Protein AF-L8YBG7-F1 (afdb_monomer)

InterPro domains:
  IPR000509 Large ribosomal subunit protein eL36 [PF01158] (19-112)
  IPR000509 Large ribosomal subunit protein eL36 [PTHR10114] (16-116)
  IPR038097 Large ribosomal subunit protein eL36 domain superfamily [G3DSA:1.10.10.1760] (11-118)

Organism: Tupaia chinensis (NCBI:txid246437)

Nearest PDB structures (foldseek):
  7ls2-assembly1_c2  TM=9.619E-01  e=2.728E-11  Mus musculus
  7oyc-assembly1_i1  TM=9.667E-01  e=8.701E-11  Xenopus laevis
  8euy-assembly1_i  TM=8.003E-01  e=1.940E-06  Schizosaccharomyces pombe
  8oh6-assembly2_CD  TM=9.611E-01  e=1.644E-05  Candida albicans
  8aaf-assembly1_V  TM=9.533E-01  e=1.455E-05  Saccharomyces cerevisiae

Foldseek 3Di:
DDDDPDDDPPPDPDPDDDDADCDDPNHDDPDDDDDDDDDPVVCPPDDDPVNVVVVVVCCVVDPDDPLLVVLLVCVVVVVVVVSQVSLCVVVVDNVVSVVSNVVSVVVVVVVVVVVVVD

pLDDT: mean 83.62, std 17.19, range [35.03, 95.88]

Mean predicted aligned error: 10.61 Å

Secondary structure (DSSP, 8-state):
-------S--S----S----BSSSTTBS-------PPPPGGGGTTPPPHHHHHHHHHHHHHSPPPHHHHHHHHHHHTT-HHHHHHHHHHHHSSHHHHHHHHHHHHHHHHHHHHHHHH-

Sequence (118 aa):
MVAFGLSSHWRTAVIALSYPMVVGLNKGHKVTKNMSKPRHRRHHRRLTKHTKFMCDMIPEVCSFAPYEQCTMELLKVSKDQCTLKFLKKQMGTHIPMKRKRKELSNVLAAMGKVAAED

Structure (mmCIF, N/CA/C/O backbone):
data_AF-L8YBG7-F1
#
_entry.id   AF-L8YBG7-F1
#
loop_
_atom_site.group_PDB
_atom_site.id
_atom_site.type_symbol
_atom_site.label_atom_id
_atom_site.label_alt_id
_atom_site.label_comp_id
_atom_site.label_asym_id
_atom_site.label_entity_id
_atom_site.label_seq_id
_atom_site.pdbx_PDB_ins_code
_atom_site.Cartn_x
_atom_site.Cartn_y
_atom_site.Cartn_z
_atom_site.occupancy
_atom_site.B_iso_or_equiv
_atom_site.auth_seq_id
_atom_site.auth_comp_id
_atom_site.auth_asym_id
_atom_site.auth_atom_id
_atom_site.pdbx_PDB_model_num
ATOM 1 N N . MET A 1 1 ? 14.248 24.104 -24.453 1.00 37.38 1 MET A N 1
ATOM 2 C CA . MET A 1 1 ? 15.032 23.716 -23.257 1.00 37.38 1 MET A CA 1
ATOM 3 C C . MET A 1 1 ? 14.565 22.360 -22.741 1.00 37.38 1 MET A C 1
ATOM 5 O O . MET A 1 1 ? 13.619 22.312 -21.969 1.00 37.38 1 MET A O 1
ATOM 9 N N . VAL A 1 2 ? 15.177 21.255 -23.180 1.00 37.03 2 VAL A N 1
ATOM 10 C CA . VAL A 1 2 ? 14.941 19.932 -22.571 1.00 37.03 2 VAL A CA 1
ATOM 11 C C . VAL A 1 2 ? 16.257 19.461 -21.975 1.00 37.03 2 VAL A C 1
ATOM 13 O O . VAL A 1 2 ? 17.232 19.248 -22.689 1.00 37.03 2 VAL A O 1
ATOM 16 N N . ALA A 1 3 ? 16.270 19.387 -20.648 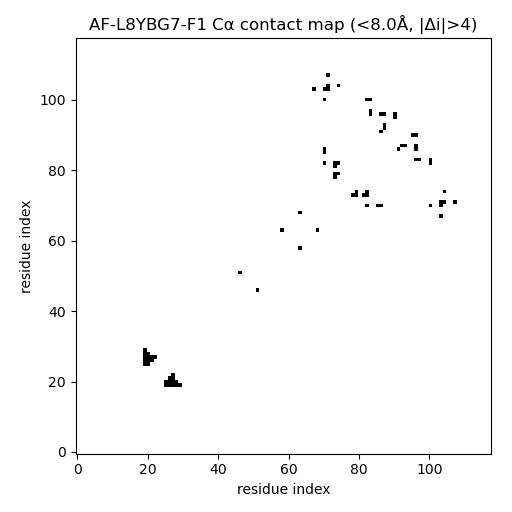1.00 36.03 3 ALA A N 1
ATOM 17 C CA . ALA A 1 3 ? 17.404 18.982 -19.843 1.00 36.03 3 ALA A CA 1
ATOM 18 C C . ALA A 1 3 ? 17.847 17.556 -20.201 1.00 36.03 3 ALA A C 1
ATOM 20 O O . ALA A 1 3 ? 17.066 16.604 -20.151 1.00 36.03 3 ALA A O 1
ATOM 21 N N . PHE A 1 4 ? 19.127 17.438 -20.547 1.00 38.38 4 PHE A N 1
ATOM 22 C CA . PHE A 1 4 ? 19.864 16.194 -20.705 1.00 38.38 4 PHE A CA 1
ATOM 23 C C . PHE A 1 4 ? 19.929 15.486 -19.342 1.00 38.38 4 PHE A C 1
ATOM 25 O O . PHE A 1 4 ? 20.737 15.819 -18.477 1.00 38.38 4 PHE A O 1
ATOM 32 N N . GLY A 1 5 ? 19.030 14.528 -19.121 1.00 38.47 5 GLY A N 1
ATOM 33 C CA . GLY A 1 5 ? 19.031 13.677 -17.936 1.00 38.47 5 GLY A CA 1
ATOM 34 C C . GLY A 1 5 ? 20.146 12.642 -18.020 1.00 38.47 5 GLY A C 1
ATOM 35 O O . GLY A 1 5 ? 19.923 11.520 -18.469 1.00 38.47 5 GLY A O 1
ATOM 36 N N . LEU A 1 6 ? 21.344 13.025 -17.579 1.00 50.25 6 LEU A N 1
ATOM 37 C CA . LEU A 1 6 ? 22.430 12.110 -17.244 1.00 50.25 6 LEU A CA 1
ATOM 38 C C . LEU A 1 6 ? 21.920 11.085 -16.226 1.00 50.25 6 LEU A C 1
ATOM 40 O O . LEU A 1 6 ? 21.641 11.416 -15.076 1.00 50.25 6 LEU A O 1
ATOM 44 N N . SER A 1 7 ? 21.791 9.828 -16.645 1.00 42.09 7 SER A N 1
ATOM 45 C CA . SER A 1 7 ? 21.448 8.737 -15.742 1.00 42.09 7 SER A C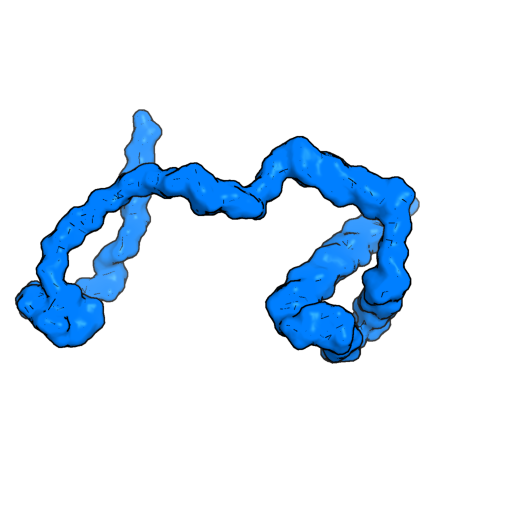A 1
ATOM 46 C C . SER A 1 7 ? 22.218 7.472 -16.099 1.00 42.09 7 SER A C 1
ATOM 48 O O . SER A 1 7 ? 21.870 6.728 -17.010 1.00 42.09 7 SER A O 1
ATOM 50 N N . SER A 1 8 ? 23.231 7.229 -15.264 1.00 42.41 8 SER A N 1
ATOM 51 C CA . SER A 1 8 ? 23.762 5.923 -14.854 1.00 42.41 8 SER A CA 1
ATOM 52 C C . SER A 1 8 ? 24.565 5.080 -15.856 1.00 42.41 8 SER A C 1
ATOM 54 O O . SER A 1 8 ? 24.207 3.951 -16.157 1.00 42.41 8 SER A O 1
ATOM 56 N N . HIS A 1 9 ? 25.756 5.562 -16.234 1.00 40.75 9 HIS A N 1
ATOM 57 C CA . HIS A 1 9 ? 26.901 4.677 -16.538 1.00 40.75 9 HIS A CA 1
ATOM 58 C C . HIS A 1 9 ? 28.192 5.058 -15.776 1.00 40.75 9 HIS A C 1
ATOM 60 O O . HIS A 1 9 ? 29.280 4.633 -16.137 1.00 40.75 9 HIS A O 1
ATOM 66 N N . TRP A 1 10 ? 28.096 5.813 -14.674 1.00 35.03 10 TRP A N 1
ATOM 67 C CA . TRP A 1 10 ? 29.262 6.257 -13.884 1.00 35.03 10 TRP A CA 1
ATOM 68 C C . TRP A 1 10 ? 29.665 5.274 -12.767 1.00 35.03 10 TRP A C 1
ATOM 70 O O . TRP A 1 10 ? 30.136 5.678 -11.708 1.00 35.03 10 TRP A O 1
ATOM 80 N N . ARG A 1 11 ? 29.456 3.966 -12.964 1.00 46.72 11 ARG A N 1
ATOM 81 C CA . ARG A 1 11 ? 29.962 2.917 -12.058 1.00 46.72 11 ARG A CA 1
ATOM 82 C C . ARG A 1 11 ? 30.586 1.762 -12.836 1.00 46.72 11 ARG A C 1
ATOM 84 O O . ARG A 1 11 ? 30.197 0.620 -12.663 1.00 46.72 11 ARG A O 1
ATOM 91 N N . THR A 1 12 ? 31.559 2.075 -13.679 1.00 49.25 12 THR A N 1
ATOM 92 C CA . THR A 1 12 ? 32.609 1.138 -14.110 1.00 49.25 12 THR A CA 1
ATOM 93 C C . THR A 1 12 ? 33.780 1.969 -14.615 1.00 49.25 12 THR A C 1
ATOM 95 O O . THR A 1 12 ? 34.031 2.063 -15.810 1.00 49.25 12 THR A O 1
ATOM 98 N N . ALA A 1 13 ? 34.478 2.622 -13.688 1.00 48.19 13 ALA A N 1
ATOM 99 C CA . ALA A 1 13 ? 35.869 2.982 -13.903 1.00 48.19 13 ALA A CA 1
ATOM 100 C C . ALA A 1 13 ? 36.699 1.742 -13.547 1.00 48.19 13 ALA A C 1
ATOM 102 O O . ALA A 1 13 ? 37.133 1.572 -12.415 1.00 48.19 13 ALA A O 1
ATOM 103 N N . VAL A 1 14 ? 36.832 0.828 -14.504 1.00 43.25 14 VAL A N 1
ATOM 104 C CA . VAL A 1 14 ? 37.942 -0.124 -14.540 1.00 43.25 14 VAL A CA 1
ATOM 105 C C . VAL A 1 14 ? 38.479 -0.025 -15.954 1.00 43.25 14 VAL A C 1
ATOM 107 O O . VAL A 1 14 ? 37.769 -0.307 -16.920 1.00 43.25 14 VAL A O 1
ATOM 110 N N . ILE A 1 15 ? 39.704 0.476 -16.052 1.00 52.19 15 ILE A N 1
ATOM 111 C CA . ILE A 1 15 ? 40.467 0.705 -17.278 1.00 52.19 15 ILE A CA 1
ATOM 112 C C . ILE A 1 15 ? 40.881 -0.672 -17.813 1.00 52.19 15 ILE A C 1
ATOM 114 O O . ILE A 1 15 ? 42.015 -1.109 -17.662 1.00 52.19 15 ILE A O 1
ATOM 118 N N . ALA A 1 16 ? 39.920 -1.413 -18.355 1.00 53.62 16 ALA A N 1
ATOM 119 C CA . ALA A 1 16 ? 40.138 -2.698 -18.994 1.00 53.62 16 ALA A CA 1
ATOM 120 C C . ALA A 1 16 ? 39.365 -2.729 -20.311 1.00 53.62 16 ALA A C 1
ATOM 122 O O . ALA A 1 16 ? 38.210 -2.302 -20.391 1.00 53.62 16 ALA A O 1
ATOM 123 N N . LEU A 1 17 ? 40.016 -3.242 -21.352 1.00 61.69 17 LEU A N 1
ATOM 124 C CA . LEU A 1 17 ? 39.445 -3.426 -22.678 1.00 61.69 17 LEU A CA 1
ATOM 125 C C . LEU A 1 17 ? 38.231 -4.378 -22.574 1.00 61.69 17 LEU A C 1
ATOM 127 O O . LEU A 1 17 ? 38.373 -5.590 -22.432 1.00 61.69 17 LEU A O 1
ATOM 131 N N . SER A 1 18 ? 37.017 -3.819 -22.543 1.00 66.12 18 SER A N 1
ATOM 132 C CA . SER A 1 18 ? 35.776 -4.572 -22.319 1.00 66.12 18 SER A CA 1
ATOM 133 C C . SER A 1 18 ? 35.214 -5.098 -23.641 1.00 66.12 18 SER A C 1
ATOM 135 O O . SER A 1 18 ? 34.475 -4.396 -24.343 1.00 66.12 18 SER A O 1
ATOM 137 N N . TYR A 1 19 ? 35.531 -6.354 -23.948 1.00 75.12 19 TYR A N 1
ATOM 138 C CA . TYR A 1 19 ? 34.979 -7.088 -25.087 1.00 75.12 19 TYR A CA 1
ATOM 139 C C . TYR A 1 19 ? 33.512 -7.505 -24.851 1.00 75.12 19 TYR A C 1
ATOM 141 O O . TYR A 1 19 ? 33.115 -7.727 -23.702 1.00 75.12 19 TYR A O 1
ATOM 149 N N . PRO A 1 20 ? 32.677 -7.603 -25.906 1.00 79.94 20 PRO A N 1
ATOM 150 C CA . PRO A 1 20 ? 31.338 -8.177 -25.800 1.00 79.94 20 PRO A CA 1
ATOM 151 C C . PRO A 1 20 ? 31.451 -9.676 -25.494 1.00 79.94 20 PRO A C 1
ATOM 153 O O . PRO A 1 20 ? 31.813 -10.475 -26.352 1.00 79.94 20 PRO A O 1
ATOM 156 N N . MET A 1 21 ? 31.166 -10.053 -24.250 1.00 84.81 21 MET A N 1
ATOM 157 C CA . MET A 1 21 ? 31.231 -11.438 -23.777 1.00 84.81 21 MET A CA 1
ATOM 158 C C . MET A 1 21 ? 29.826 -12.049 -23.693 1.00 84.81 21 MET A C 1
ATOM 160 O O . MET A 1 21 ? 28.845 -11.348 -23.448 1.00 84.81 21 MET A O 1
ATOM 164 N N . VAL A 1 22 ? 29.706 -13.367 -23.872 1.00 83.94 22 VAL A N 1
ATOM 165 C CA . VAL A 1 22 ? 28.423 -14.096 -23.734 1.00 83.94 22 VAL A CA 1
ATOM 166 C C . VAL A 1 22 ? 28.059 -14.329 -22.258 1.00 83.94 22 VAL A C 1
ATOM 168 O O . VAL A 1 22 ? 26.888 -14.473 -21.904 1.00 83.94 22 VAL A O 1
ATOM 171 N N . VAL A 1 23 ? 29.058 -14.303 -21.376 1.00 87.00 23 VAL A N 1
ATOM 172 C CA . VAL A 1 23 ? 28.940 -14.570 -19.937 1.00 87.00 23 VAL A CA 1
ATOM 173 C C . VAL A 1 23 ? 29.398 -13.364 -19.107 1.00 87.00 23 VAL A C 1
ATOM 175 O O . VAL A 1 23 ? 30.115 -12.496 -19.600 1.00 87.00 23 VAL A O 1
ATOM 178 N N . GLY A 1 24 ? 28.961 -13.289 -17.845 1.00 86.69 24 GLY A N 1
ATOM 179 C CA . GLY A 1 24 ? 29.237 -12.165 -16.938 1.00 86.69 24 GLY A CA 1
ATOM 180 C C . GLY A 1 24 ? 28.106 -11.130 -16.848 1.00 86.69 24 GLY A C 1
ATOM 181 O O . GLY A 1 24 ? 27.056 -11.269 -17.472 1.00 86.69 24 GLY A O 1
ATOM 182 N N . LEU A 1 25 ? 28.300 -10.096 -16.022 1.00 86.25 25 LEU A N 1
ATOM 183 C CA . LEU A 1 25 ? 27.285 -9.062 -15.752 1.00 86.25 25 LEU A CA 1
ATOM 184 C C . LEU A 1 25 ? 27.015 -8.166 -16.971 1.00 86.25 25 LEU A C 1
ATOM 186 O O . LEU A 1 25 ? 25.865 -7.858 -17.271 1.00 86.25 25 LEU A O 1
ATOM 190 N N . ASN A 1 26 ? 28.070 -7.809 -17.709 1.00 83.88 26 ASN A N 1
ATOM 191 C CA . ASN A 1 26 ? 28.007 -6.971 -18.912 1.00 83.88 26 ASN A CA 1
ATOM 192 C C . ASN A 1 26 ? 27.985 -7.821 -20.188 1.00 83.88 26 ASN A C 1
ATOM 194 O O . ASN A 1 26 ? 28.710 -7.548 -21.145 1.00 83.88 26 ASN A O 1
ATOM 198 N N . LYS A 1 27 ? 27.195 -8.895 -20.163 1.00 86.69 27 LYS A N 1
ATOM 199 C CA . LYS A 1 27 ? 27.081 -9.827 -21.280 1.00 86.69 27 LYS A CA 1
ATOM 200 C C . LYS A 1 27 ? 26.175 -9.312 -22.393 1.00 86.69 27 LYS A C 1
ATOM 202 O O . LYS A 1 27 ? 25.267 -8.512 -22.166 1.00 86.69 27 LYS A O 1
ATOM 207 N N . GLY A 1 28 ? 26.376 -9.878 -23.575 1.00 86.81 28 GLY A N 1
ATOM 208 C CA . GLY A 1 28 ? 25.590 -9.597 -24.766 1.00 86.81 28 GLY A CA 1
ATOM 209 C C . GLY A 1 28 ? 26.154 -8.452 -25.601 1.00 86.81 28 GLY A C 1
ATOM 210 O O . GLY A 1 28 ? 27.187 -7.853 -25.298 1.00 86.81 28 GLY A O 1
ATOM 211 N N . HIS A 1 29 ? 25.463 -8.171 -26.702 1.00 87.19 29 HIS A N 1
ATOM 212 C CA . HIS A 1 29 ? 25.859 -7.114 -27.618 1.00 87.19 29 HIS A CA 1
ATOM 213 C C . HIS A 1 29 ? 25.516 -5.740 -27.032 1.00 87.19 29 HIS A C 1
ATOM 215 O O . HIS A 1 29 ? 24.404 -5.513 -26.544 1.00 87.19 29 HIS A O 1
ATOM 221 N N . LYS A 1 30 ? 26.478 -4.814 -27.081 1.00 82.31 30 LYS A N 1
ATOM 222 C CA . LYS A 1 30 ? 26.333 -3.453 -26.555 1.00 82.31 30 LYS A CA 1
ATOM 223 C C . LYS A 1 30 ? 25.448 -2.627 -27.496 1.00 82.31 30 LYS A C 1
ATOM 225 O O . LYS A 1 30 ? 25.944 -1.882 -28.329 1.00 82.31 30 LYS A O 1
ATOM 230 N N . VAL A 1 31 ? 24.131 -2.779 -27.364 1.00 89.00 31 VAL A N 1
ATOM 231 C CA . VAL A 1 31 ? 23.136 -2.008 -28.123 1.00 89.00 31 VAL A CA 1
ATOM 232 C C . VAL A 1 31 ? 22.751 -0.742 -27.359 1.00 89.00 31 VAL A C 1
ATOM 234 O O . VAL A 1 31 ? 22.394 -0.803 -26.178 1.00 89.00 31 VAL A O 1
ATOM 237 N N . THR A 1 32 ? 22.753 0.403 -28.045 1.00 89.31 32 THR A N 1
ATOM 238 C CA . THR A 1 32 ? 22.191 1.654 -27.520 1.00 89.31 32 THR A CA 1
ATOM 239 C C . THR A 1 32 ? 20.691 1.478 -27.287 1.00 89.31 32 THR A C 1
ATOM 241 O O . THR A 1 32 ? 19.922 1.258 -28.222 1.00 89.31 32 THR A O 1
ATOM 244 N N . LYS A 1 33 ? 20.248 1.547 -26.028 1.00 88.81 33 LYS A N 1
ATOM 245 C CA . LYS A 1 33 ? 18.834 1.348 -25.681 1.00 88.81 33 LYS A CA 1
ATOM 246 C C . LYS A 1 33 ? 17.990 2.529 -26.164 1.00 88.81 33 LYS A C 1
ATOM 248 O O . LYS A 1 33 ? 18.251 3.669 -25.792 1.00 88.81 33 LYS A O 1
ATOM 253 N N . ASN A 1 34 ? 16.932 2.244 -26.923 1.00 90.38 34 ASN A N 1
ATOM 254 C CA . ASN A 1 34 ? 15.938 3.247 -27.302 1.00 90.38 34 ASN A CA 1
ATOM 255 C C . ASN A 1 34 ? 14.944 3.486 -26.149 1.00 90.38 34 ASN A C 1
ATOM 257 O O . ASN A 1 34 ? 14.199 2.584 -25.753 1.00 90.38 34 ASN A O 1
ATOM 261 N N . MET A 1 35 ? 14.918 4.707 -25.615 1.00 86.31 35 MET A N 1
ATOM 262 C CA . MET A 1 35 ? 14.033 5.097 -24.516 1.00 86.31 35 MET A CA 1
ATOM 263 C C . MET A 1 35 ? 12.670 5.539 -25.062 1.00 86.31 35 MET A C 1
ATOM 265 O O . MET A 1 35 ? 12.406 6.721 -25.269 1.00 86.31 35 MET A O 1
ATOM 269 N N . SER A 1 36 ? 11.787 4.568 -25.298 1.00 88.19 36 SER A N 1
ATOM 270 C CA . SER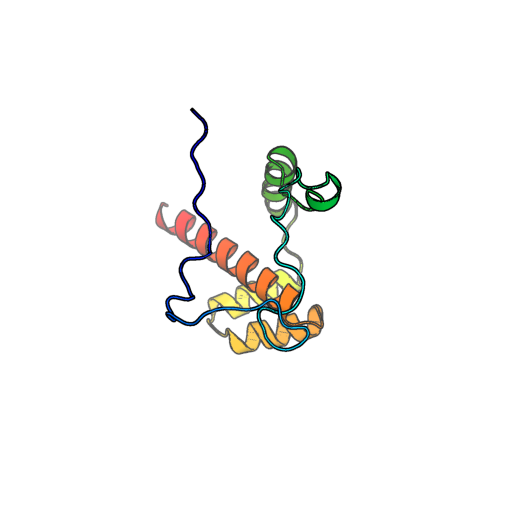 A 1 36 ? 10.414 4.828 -25.742 1.00 88.19 36 SER A CA 1
ATOM 271 C C . SER A 1 36 ? 9.512 5.353 -24.618 1.00 88.19 36 SER A C 1
ATOM 273 O O . SER A 1 36 ? 9.732 5.108 -23.426 1.00 88.19 36 SER A O 1
ATOM 275 N N . LYS A 1 37 ? 8.447 6.069 -25.006 1.00 89.69 37 LYS A N 1
ATOM 276 C CA . LYS A 1 37 ? 7.425 6.561 -24.073 1.00 89.69 37 LYS A CA 1
ATOM 277 C C . LYS A 1 37 ? 6.787 5.371 -23.329 1.00 89.69 37 LYS A C 1
ATOM 279 O O . LYS A 1 37 ? 6.396 4.396 -23.977 1.00 89.69 37 LYS A O 1
ATOM 284 N N . PRO A 1 38 ? 6.638 5.423 -21.991 1.00 90.44 38 PRO A N 1
ATOM 285 C CA . PRO A 1 38 ? 5.972 4.363 -21.244 1.00 90.44 38 PRO A CA 1
ATOM 286 C C . PRO A 1 38 ? 4.55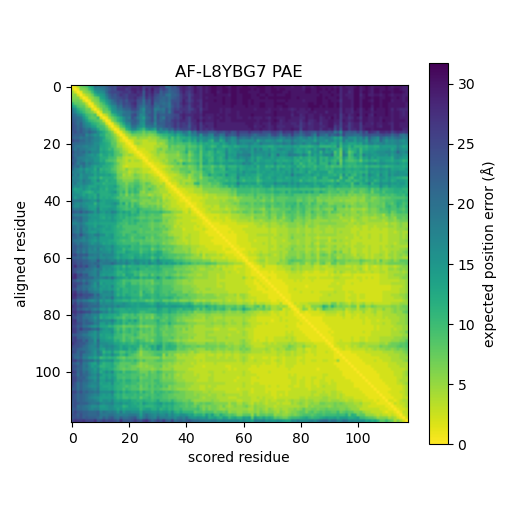0 4.116 -21.759 1.00 90.44 38 PRO A C 1
ATOM 288 O O . PRO A 1 38 ? 3.775 5.045 -21.968 1.00 90.44 38 PRO A O 1
ATOM 291 N N . ARG A 1 39 ? 4.187 2.843 -21.936 1.00 92.19 39 ARG A N 1
ATOM 292 C CA . ARG A 1 39 ? 2.842 2.452 -22.382 1.00 92.19 39 ARG A CA 1
ATOM 293 C C . ARG A 1 39 ? 1.777 2.913 -21.383 1.00 92.19 39 ARG A C 1
ATOM 295 O O . ARG A 1 39 ? 1.964 2.743 -20.178 1.00 92.19 39 ARG A O 1
ATOM 302 N N . HIS A 1 40 ? 0.617 3.350 -21.881 1.00 92.94 40 HIS A N 1
ATOM 303 C CA . HIS A 1 40 ? -0.516 3.807 -21.063 1.00 92.94 40 HIS A CA 1
ATOM 304 C C . HIS A 1 40 ? -0.900 2.832 -19.930 1.00 92.94 40 HIS A C 1
ATOM 306 O O . HIS A 1 40 ? -1.107 3.259 -18.801 1.00 92.94 40 HIS A O 1
ATOM 312 N N . ARG A 1 41 ? -0.862 1.508 -20.160 1.00 92.50 41 ARG A N 1
ATOM 313 C CA . ARG A 1 41 ? -1.119 0.481 -19.122 1.00 92.50 41 ARG A CA 1
ATOM 314 C C . ARG A 1 41 ? -0.243 0.634 -17.865 1.00 92.50 41 ARG A C 1
ATOM 316 O O . ARG A 1 41 ? -0.690 0.293 -16.777 1.00 92.50 41 ARG A O 1
ATOM 323 N N . ARG A 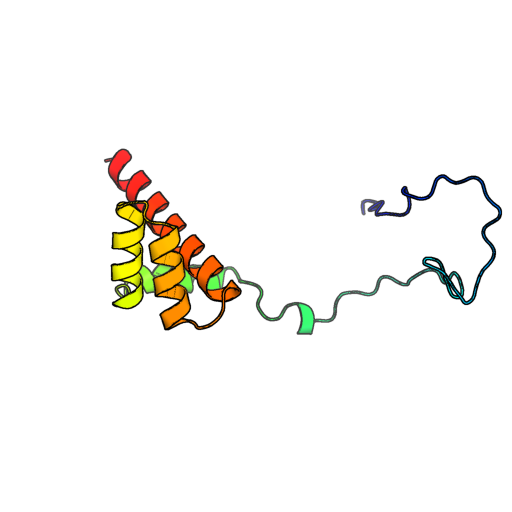1 42 ? 0.980 1.171 -17.981 1.00 89.94 42 ARG A N 1
ATOM 324 C CA . ARG A 1 42 ? 1.876 1.433 -16.833 1.00 89.94 42 ARG A CA 1
ATOM 325 C C . ARG A 1 42 ? 1.421 2.614 -15.964 1.00 89.94 42 ARG A C 1
ATOM 327 O O . ARG A 1 42 ? 1.958 2.809 -14.880 1.00 89.94 42 ARG A O 1
ATOM 334 N N . HIS A 1 43 ? 0.461 3.409 -16.433 1.00 88.56 43 HIS A N 1
ATOM 335 C CA . HIS A 1 43 ? -0.159 4.494 -15.672 1.00 88.56 43 HIS A CA 1
ATOM 336 C C . HIS A 1 43 ? -1.351 4.021 -14.830 1.00 88.56 43 HIS A C 1
ATOM 338 O O . HIS A 1 43 ? -1.836 4.779 -13.992 1.00 88.56 43 HIS A O 1
ATOM 344 N N . HIS A 1 44 ? -1.803 2.776 -15.013 1.00 89.50 44 HIS A N 1
ATOM 345 C CA . HIS A 1 44 ? -2.854 2.189 -14.193 1.00 89.50 44 HIS A CA 1
ATOM 346 C C . HIS A 1 44 ? -2.429 2.180 -12.711 1.00 89.50 44 HIS A C 1
ATOM 348 O O . HIS A 1 44 ? -1.290 1.828 -12.403 1.00 89.50 44 HIS A O 1
ATOM 354 N N . ARG A 1 45 ? -3.353 2.542 -11.804 1.00 87.75 45 ARG A N 1
ATOM 355 C CA . ARG A 1 45 ? -3.165 2.689 -10.337 1.00 87.75 45 ARG A CA 1
ATOM 356 C C . ARG A 1 45 ? -2.475 3.971 -9.852 1.00 87.75 45 ARG A C 1
ATOM 358 O O . ARG A 1 45 ? -2.105 4.051 -8.683 1.00 87.75 45 ARG A O 1
ATOM 365 N N . ARG A 1 46 ? -2.303 4.982 -10.709 1.00 90.88 46 ARG A N 1
ATOM 366 C CA . ARG A 1 46 ? -1.894 6.320 -10.253 1.00 90.88 46 ARG A CA 1
ATOM 367 C C . ARG A 1 46 ? -3.077 7.044 -9.618 1.00 90.88 46 ARG A C 1
ATOM 369 O O . ARG A 1 46 ? -4.172 7.034 -10.172 1.00 90.88 46 ARG A O 1
ATOM 376 N N . LEU A 1 47 ? -2.831 7.696 -8.487 1.00 91.69 47 LEU A N 1
ATOM 377 C CA . LEU A 1 47 ? -3.816 8.557 -7.845 1.00 91.69 47 LEU A CA 1
ATOM 378 C C . LEU A 1 47 ? -3.968 9.846 -8.669 1.00 91.69 47 LEU A C 1
ATOM 380 O O . LEU A 1 47 ? -2.984 10.540 -8.928 1.00 91.69 47 LEU A O 1
ATOM 384 N N . THR A 1 48 ? -5.188 10.153 -9.099 1.00 94.69 48 THR A N 1
ATOM 385 C CA . THR A 1 48 ? -5.533 11.417 -9.771 1.00 94.69 48 THR A CA 1
ATOM 386 C C . THR A 1 48 ? -6.053 12.437 -8.755 1.00 94.69 48 THR A C 1
ATOM 388 O O . THR A 1 48 ? -6.435 12.064 -7.645 1.00 94.69 48 THR A O 1
ATOM 391 N N . LYS A 1 49 ? -6.102 13.725 -9.124 1.00 95.69 49 LYS A N 1
ATOM 392 C CA . LYS A 1 49 ? -6.622 14.790 -8.244 1.00 95.69 49 LYS A CA 1
ATOM 393 C C . LYS A 1 49 ? -8.067 14.515 -7.809 1.00 95.69 49 LYS A C 1
ATOM 395 O O . LYS A 1 49 ? -8.366 14.587 -6.626 1.00 95.69 49 LYS A O 1
ATOM 400 N N . HIS A 1 50 ? -8.916 14.116 -8.758 1.00 94.44 50 HIS A N 1
ATOM 401 C CA . HIS A 1 50 ? -10.318 13.787 -8.499 1.00 94.44 50 HIS A CA 1
ATOM 402 C C . HIS A 1 50 ? -10.462 12.590 -7.550 1.00 94.44 50 HIS A C 1
ATOM 404 O O . HIS A 1 50 ? -11.153 12.677 -6.544 1.00 94.44 50 HIS A O 1
ATOM 410 N N . THR A 1 51 ? -9.746 11.489 -7.812 1.00 93.81 51 THR A N 1
ATOM 411 C CA . THR A 1 51 ? -9.804 10.308 -6.931 1.00 93.81 51 THR A CA 1
ATOM 412 C C . THR A 1 51 ? -9.275 10.601 -5.532 1.00 93.81 51 THR A C 1
ATOM 414 O O . THR A 1 51 ? -9.799 10.052 -4.576 1.00 93.81 51 THR A O 1
ATOM 417 N N . LYS A 1 52 ? -8.256 11.465 -5.401 1.00 93.62 52 LYS A N 1
ATOM 418 C CA . LYS A 1 52 ? -7.736 11.867 -4.091 1.00 93.62 52 LYS A CA 1
ATOM 419 C C . LYS A 1 52 ? -8.795 12.626 -3.291 1.00 93.62 52 LYS A C 1
ATOM 421 O O . LYS A 1 52 ? -9.066 12.237 -2.169 1.00 93.62 52 LYS A O 1
ATOM 426 N N . PHE A 1 53 ? -9.423 13.634 -3.899 1.00 94.50 53 PHE A N 1
ATOM 427 C CA . PHE A 1 53 ? -10.486 14.416 -3.264 1.00 94.50 53 PHE A CA 1
ATOM 428 C C . PHE A 1 53 ? -11.623 13.527 -2.741 1.00 94.50 53 PHE A C 1
ATOM 430 O O . PHE A 1 53 ? -12.013 13.637 -1.585 1.00 94.50 53 PHE A O 1
ATOM 437 N N . MET A 1 54 ? -12.092 12.576 -3.556 1.00 94.00 54 MET A N 1
ATOM 438 C CA . MET A 1 54 ? -13.113 11.623 -3.110 1.00 94.00 54 MET A CA 1
ATOM 439 C C . MET A 1 54 ? -12.610 10.715 -1.978 1.00 94.00 54 MET A C 1
ATOM 441 O O . MET A 1 54 ? -13.336 10.480 -1.020 1.00 94.00 54 MET A O 1
ATOM 445 N N . CYS A 1 55 ? -11.377 10.205 -2.069 1.00 91.75 55 CYS A N 1
ATOM 446 C CA . CYS A 1 55 ? -10.780 9.363 -1.030 1.00 91.75 55 CYS A CA 1
ATOM 447 C C . CYS A 1 55 ? -10.557 10.087 0.302 1.00 91.75 55 CYS A C 1
ATOM 449 O O . CYS A 1 55 ? -10.599 9.417 1.325 1.00 91.75 55 CYS A O 1
ATOM 451 N N . ASP A 1 56 ? -10.307 11.397 0.290 1.00 90.44 56 ASP A N 1
ATOM 452 C CA . ASP A 1 56 ? -10.128 12.198 1.504 1.00 90.44 56 ASP A CA 1
ATOM 453 C C . ASP A 1 56 ? -11.493 12.478 2.176 1.00 90.44 56 ASP A C 1
ATOM 455 O O . ASP A 1 56 ? -11.600 12.401 3.393 1.00 90.44 56 ASP A O 1
ATOM 459 N N . MET A 1 57 ? -12.557 12.676 1.385 1.00 92.75 57 MET A N 1
ATOM 460 C CA . MET A 1 57 ? -13.928 12.908 1.871 1.00 92.75 57 MET A CA 1
ATOM 461 C C . MET A 1 57 ? -14.600 11.648 2.452 1.00 92.75 57 MET A C 1
ATOM 463 O O . MET A 1 57 ? -15.382 11.728 3.396 1.00 92.75 57 MET A O 1
ATOM 467 N N . ILE A 1 58 ? -14.336 10.459 1.895 1.00 92.38 58 ILE A N 1
ATOM 468 C CA . ILE A 1 58 ? -15.037 9.226 2.304 1.00 92.38 58 ILE A CA 1
ATOM 469 C C . ILE A 1 58 ? -14.814 8.871 3.785 1.00 92.38 58 ILE A C 1
ATOM 471 O O . ILE A 1 58 ? -15.806 8.565 4.429 1.00 92.38 58 ILE A O 1
ATOM 475 N N . PRO A 1 59 ? -13.595 8.899 4.359 1.00 88.31 59 PRO A N 1
ATOM 476 C CA . PRO A 1 59 ? -13.380 8.631 5.785 1.00 88.31 59 PRO A CA 1
ATOM 477 C C . PRO A 1 59 ? -14.007 9.662 6.734 1.00 88.31 59 PRO A C 1
ATOM 479 O O . PRO A 1 59 ? -14.165 9.369 7.916 1.00 88.31 59 PRO A O 1
ATOM 482 N N . GLU A 1 60 ? -14.335 10.864 6.250 1.00 86.50 60 GLU A N 1
ATOM 483 C CA . GLU A 1 60 ? -15.055 11.873 7.040 1.00 86.50 60 GLU A CA 1
ATOM 484 C C . GLU A 1 60 ? -16.544 11.521 7.142 1.00 86.50 60 GLU A C 1
ATOM 486 O O . GLU A 1 60 ? -17.144 11.629 8.209 1.00 86.50 60 GLU A O 1
ATOM 491 N N . VAL A 1 61 ? -17.134 11.052 6.038 1.00 92.88 61 VAL A N 1
ATOM 492 C CA . VAL A 1 61 ? -18.548 10.646 5.975 1.00 92.88 61 VAL A CA 1
ATOM 493 C C . VAL A 1 61 ? -18.753 9.249 6.566 1.00 92.88 61 VAL A C 1
ATOM 495 O O . VAL A 1 61 ? -19.687 9.003 7.327 1.00 92.88 61 VAL A O 1
ATOM 498 N N . CYS A 1 62 ? -17.881 8.318 6.195 1.00 87.81 62 CYS A N 1
ATOM 499 C CA . CYS A 1 62 ? -17.910 6.925 6.601 1.00 87.81 62 CYS A CA 1
ATOM 500 C C . CYS A 1 62 ? -16.922 6.713 7.745 1.00 87.81 62 CYS A C 1
ATOM 502 O O . CYS A 1 62 ? -15.714 6.853 7.571 1.00 87.81 62 CYS A O 1
ATOM 504 N N . SER A 1 63 ? -17.429 6.295 8.902 1.00 88.50 63 SER A N 1
ATOM 505 C CA . SER A 1 63 ? -16.590 5.928 10.041 1.00 88.50 63 SER A CA 1
ATOM 506 C C . SER A 1 63 ? -15.622 4.780 9.718 1.00 88.50 63 SER A C 1
ATOM 508 O O . SER A 1 63 ? -15.857 3.959 8.828 1.00 88.50 63 SER A O 1
ATOM 510 N N . PHE A 1 64 ? -14.540 4.685 10.495 1.00 89.31 64 PHE A N 1
ATOM 511 C CA . PHE A 1 64 ? -13.568 3.596 10.382 1.00 89.31 64 PHE A CA 1
ATOM 512 C C . PHE A 1 64 ? -14.188 2.222 10.660 1.00 89.31 64 PHE A C 1
ATOM 514 O O . PHE A 1 64 ? -15.028 2.070 11.548 1.00 89.31 64 PHE A O 1
ATOM 521 N N . ALA A 1 65 ? -13.700 1.202 9.952 1.00 90.88 65 ALA A N 1
ATOM 522 C CA . ALA A 1 65 ? -14.074 -0.186 10.198 1.00 90.88 65 ALA A CA 1
ATOM 523 C C . ALA A 1 65 ? -13.564 -0.674 11.575 1.00 90.88 65 ALA A C 1
ATOM 525 O O . ALA A 1 65 ? -12.533 -0.190 12.054 1.00 90.88 65 ALA A O 1
ATOM 526 N N . PRO A 1 66 ? -14.200 -1.687 12.200 1.00 91.62 66 PRO A N 1
ATOM 527 C CA . PRO A 1 66 ? -13.851 -2.118 13.559 1.00 91.62 66 PRO A CA 1
ATOM 528 C C . PRO A 1 66 ? -12.395 -2.592 13.692 1.00 91.62 66 PRO A C 1
ATOM 530 O O . PRO A 1 66 ? -11.736 -2.324 14.693 1.00 91.62 66 PRO A O 1
ATOM 533 N N . TYR A 1 67 ? -11.833 -3.232 12.660 1.00 92.50 67 TYR A N 1
ATOM 534 C CA . TYR A 1 67 ? -10.423 -3.638 12.675 1.00 92.50 67 TYR A CA 1
ATOM 535 C C . TYR A 1 67 ? -9.459 -2.443 12.585 1.00 92.50 67 TYR A C 1
ATOM 537 O O . TYR A 1 67 ? -8.341 -2.539 13.087 1.00 92.50 67 TYR A O 1
ATOM 545 N N . GLU A 1 68 ? -9.874 -1.334 11.962 1.00 90.75 68 GLU A N 1
ATOM 546 C CA . GLU A 1 68 ? -9.079 -0.105 11.843 1.00 90.75 68 GLU A CA 1
ATOM 547 C C . GLU A 1 68 ? -9.083 0.660 13.171 1.00 90.75 68 GLU A C 1
ATOM 549 O O . GLU A 1 68 ? -8.023 1.084 13.639 1.00 90.75 68 GLU A O 1
ATOM 554 N N . GLN A 1 69 ? -10.235 0.709 13.846 1.00 91.69 69 GLN A N 1
ATOM 555 C CA . GLN A 1 69 ? -10.380 1.283 15.187 1.00 91.69 69 GLN A CA 1
ATOM 556 C C . GLN A 1 69 ? -9.489 0.564 16.216 1.00 91.69 69 GLN A C 1
ATOM 558 O O . GLN A 1 69 ? -8.644 1.209 16.841 1.00 91.69 69 GLN A O 1
ATOM 563 N N . CYS A 1 70 ? -9.549 -0.774 16.300 1.00 92.25 70 CYS A N 1
ATOM 564 C CA . CYS A 1 70 ? -8.677 -1.542 17.202 1.00 92.25 70 CYS A CA 1
ATOM 565 C C . CYS A 1 70 ? -7.180 -1.312 16.917 1.00 92.25 70 CYS A C 1
ATOM 567 O O . CYS A 1 70 ? -6.348 -1.284 17.826 1.00 92.25 70 CYS A O 1
ATOM 569 N N . THR A 1 71 ? -6.796 -1.144 15.648 1.00 94.12 71 THR A N 1
ATOM 570 C CA . THR A 1 71 ? -5.395 -0.861 15.301 1.00 94.12 71 THR A CA 1
ATOM 571 C C . THR A 1 71 ? -4.955 0.549 15.665 1.00 94.12 71 THR A C 1
ATOM 573 O O . THR A 1 71 ? -3.797 0.721 16.049 1.00 94.12 71 THR A O 1
ATOM 576 N N . MET A 1 72 ? -5.845 1.541 15.587 1.00 93.50 72 MET A N 1
ATOM 577 C CA . MET A 1 72 ? -5.566 2.898 16.062 1.00 93.50 72 MET A CA 1
ATOM 578 C C . MET A 1 72 ? -5.357 2.915 17.577 1.00 93.50 72 MET A C 1
ATOM 580 O O . MET A 1 72 ? -4.414 3.543 18.048 1.00 93.50 72 MET A O 1
ATOM 584 N N . GLU A 1 73 ? -6.168 2.180 18.339 1.00 92.94 73 GLU A N 1
ATOM 585 C CA . GLU A 1 73 ? -6.000 2.028 19.791 1.00 92.94 73 GLU A CA 1
ATOM 586 C C . GLU A 1 73 ? -4.649 1.398 20.146 1.00 92.94 73 GLU A C 1
ATOM 588 O O . GLU A 1 73 ? -3.898 1.933 20.961 1.00 92.94 73 GLU A O 1
ATOM 593 N N . LEU A 1 74 ? -4.282 0.304 19.476 1.00 92.81 74 LEU A N 1
ATOM 594 C CA . LEU A 1 74 ? -2.988 -0.348 19.682 1.00 92.81 74 LEU A CA 1
ATOM 595 C C . LEU A 1 74 ? -1.797 0.553 19.299 1.00 92.81 74 LEU A C 1
ATOM 597 O O . LEU A 1 74 ? -0.742 0.466 19.934 1.00 92.81 74 LEU A O 1
ATOM 601 N N . LEU A 1 75 ? -1.953 1.405 18.278 1.00 93.44 75 LEU A N 1
ATOM 602 C CA . LEU A 1 75 ? -0.947 2.393 17.870 1.00 93.44 75 LEU A CA 1
ATOM 603 C C . LEU A 1 75 ? -0.808 3.538 18.883 1.00 93.44 75 LEU A C 1
ATOM 605 O O . LEU A 1 75 ? 0.314 3.976 19.113 1.00 93.44 75 LEU A O 1
ATOM 609 N N . LYS A 1 76 ? -1.893 3.977 19.537 1.00 91.69 76 LYS A N 1
ATOM 610 C CA . LYS A 1 76 ? -1.839 4.987 20.615 1.00 91.69 76 LYS A CA 1
ATOM 611 C C . LYS A 1 76 ? -1.028 4.508 21.822 1.00 91.69 76 LYS A C 1
ATOM 613 O O . LYS A 1 76 ? -0.312 5.290 22.432 1.00 91.69 76 LYS A O 1
ATOM 618 N N . VAL A 1 77 ? -1.103 3.212 22.136 1.00 92.69 77 VAL A N 1
ATOM 619 C CA . VAL A 1 77 ? -0.313 2.572 23.209 1.00 92.69 77 VAL A CA 1
ATOM 620 C C . VAL A 1 77 ? 1.124 2.251 22.744 1.00 92.69 77 VAL A C 1
ATOM 622 O O . VAL A 1 77 ? 1.891 1.615 23.464 1.00 92.69 77 VAL A O 1
ATOM 625 N N . SER A 1 78 ? 1.513 2.654 21.528 1.00 87.62 78 SER A N 1
ATOM 626 C CA . SER A 1 78 ? 2.848 2.442 20.946 1.00 87.62 78 SER A CA 1
ATOM 627 C C . SER A 1 78 ? 3.266 0.965 20.826 1.00 87.62 78 SER A C 1
ATOM 629 O O . SER A 1 78 ? 4.450 0.635 20.744 1.00 87.62 78 SER A O 1
ATOM 631 N N . LYS A 1 79 ? 2.305 0.028 20.778 1.00 91.50 79 LYS A N 1
ATOM 632 C CA . LYS A 1 79 ? 2.568 -1.421 20.661 1.00 91.50 79 LYS A CA 1
ATOM 633 C C . LYS A 1 79 ? 2.713 -1.856 19.202 1.00 91.50 79 LYS A C 1
ATOM 635 O O . LYS A 1 79 ? 1.940 -2.668 18.691 1.00 91.50 79 LYS A O 1
ATOM 640 N N . ASP A 1 80 ? 3.754 -1.377 18.532 1.00 89.50 80 ASP A N 1
ATOM 641 C CA . ASP A 1 80 ? 3.954 -1.575 17.091 1.00 89.50 80 ASP A CA 1
ATOM 642 C C . ASP A 1 80 ? 4.091 -3.036 16.642 1.00 89.50 80 ASP A C 1
ATOM 644 O O . ASP A 1 80 ? 3.616 -3.421 15.578 1.00 89.50 80 ASP A O 1
ATOM 648 N N . GLN A 1 81 ? 4.723 -3.896 17.437 1.00 91.62 81 GLN A N 1
ATOM 649 C CA . GLN A 1 81 ? 4.817 -5.318 17.084 1.00 91.62 81 GLN A CA 1
ATOM 650 C C . GLN A 1 81 ? 3.471 -6.038 17.248 1.00 91.62 81 GLN A C 1
ATOM 652 O O . GLN A 1 81 ? 3.171 -6.978 16.510 1.00 91.62 81 GLN A O 1
ATOM 657 N N . CYS A 1 82 ? 2.634 -5.582 18.185 1.00 92.44 82 CYS A N 1
ATOM 658 C CA . CYS A 1 82 ? 1.290 -6.117 18.379 1.00 92.44 82 CYS A CA 1
ATOM 659 C C . CYS A 1 82 ? 0.361 -5.698 17.229 1.00 92.44 82 CYS A C 1
ATOM 661 O O . CYS A 1 82 ? -0.337 -6.544 16.669 1.00 92.44 82 CYS A O 1
ATOM 663 N N . THR A 1 83 ? 0.425 -4.429 16.803 1.00 94.31 83 THR A N 1
ATOM 664 C CA . THR A 1 83 ? -0.371 -3.915 15.672 1.00 94.31 83 THR A CA 1
ATOM 665 C C . THR A 1 83 ? -0.074 -4.687 14.388 1.00 94.31 83 THR A C 1
ATOM 667 O O . THR A 1 83 ? -0.994 -5.099 13.681 1.00 94.31 83 THR A O 1
ATOM 670 N N . LEU A 1 84 ? 1.204 -4.969 14.112 1.00 94.00 84 LEU A N 1
ATOM 671 C CA . LEU A 1 84 ? 1.624 -5.749 12.948 1.00 94.00 84 LEU A CA 1
ATOM 672 C C . LEU A 1 84 ? 1.113 -7.198 13.015 1.00 94.00 84 LEU A C 1
ATOM 674 O O . LEU A 1 84 ? 0.656 -7.721 11.999 1.00 94.00 84 LEU A O 1
ATOM 678 N N . LYS A 1 85 ? 1.150 -7.851 14.185 1.00 94.06 85 LYS A N 1
ATOM 679 C CA . LYS A 1 85 ? 0.613 -9.214 14.358 1.00 94.06 85 LYS A CA 1
ATOM 680 C C . LYS A 1 85 ? -0.905 -9.257 14.153 1.00 94.06 85 LYS A C 1
ATOM 682 O O . LYS A 1 85 ? -1.390 -10.149 13.458 1.00 94.06 85 LYS A O 1
ATOM 687 N N . PHE A 1 86 ? -1.633 -8.272 14.679 1.00 93.75 86 PHE A N 1
ATOM 688 C CA . PHE A 1 86 ? -3.079 -8.153 14.494 1.00 93.75 86 PHE A CA 1
ATOM 689 C C . PHE A 1 86 ? -3.448 -7.920 13.021 1.00 93.75 86 PHE A C 1
ATOM 691 O O . PHE A 1 86 ? -4.223 -8.684 12.448 1.00 93.75 86 PHE A O 1
ATOM 698 N N . LEU A 1 87 ? -2.815 -6.943 12.361 1.00 94.62 87 LEU A N 1
ATOM 699 C CA . LEU A 1 87 ? -3.038 -6.661 10.937 1.00 94.62 87 LEU A CA 1
ATOM 700 C C . LEU A 1 87 ? -2.630 -7.828 10.033 1.00 94.62 87 LEU A C 1
ATOM 702 O O . LEU A 1 87 ? -3.271 -8.061 9.011 1.00 94.62 87 LEU A O 1
ATOM 706 N N . LYS A 1 88 ? -1.589 -8.587 10.395 1.00 94.69 88 LYS A N 1
ATOM 707 C CA . LYS A 1 88 ? -1.194 -9.792 9.654 1.00 94.69 88 LYS A CA 1
ATOM 708 C C . LYS A 1 88 ? -2.258 -10.889 9.751 1.00 94.69 88 LYS A C 1
ATOM 710 O O . LYS A 1 88 ? -2.478 -11.571 8.757 1.00 94.69 88 LYS A O 1
ATOM 715 N N . LYS A 1 89 ? -2.944 -11.029 10.893 1.00 94.00 89 LYS A N 1
ATOM 716 C CA . LYS A 1 89 ? -4.077 -11.959 11.043 1.00 94.00 89 LYS A CA 1
ATOM 717 C C . LYS A 1 89 ? -5.269 -11.561 10.161 1.00 94.00 89 LYS A C 1
ATOM 719 O O . LYS A 1 89 ? -5.941 -12.442 9.646 1.00 94.00 89 LYS A O 1
ATOM 724 N N . GLN A 1 90 ? -5.491 -10.261 9.953 1.00 92.50 90 GLN A N 1
ATOM 725 C CA . GLN A 1 90 ? -6.593 -9.747 9.127 1.00 92.50 90 GLN A CA 1
ATOM 726 C C . GLN A 1 90 ? -6.283 -9.760 7.618 1.00 92.50 90 GLN A C 1
ATOM 728 O O . GLN A 1 90 ? -7.100 -10.197 6.819 1.00 92.50 90 GLN A O 1
ATOM 733 N N . MET A 1 91 ? -5.096 -9.295 7.205 1.00 89.81 91 MET A N 1
ATOM 734 C CA . MET A 1 91 ? -4.7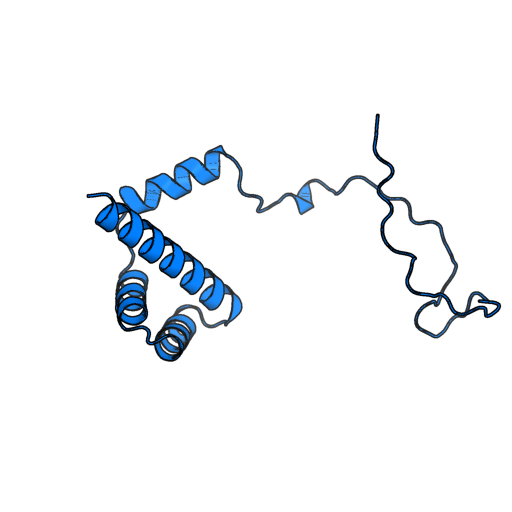39 -9.104 5.784 1.00 89.81 91 MET A CA 1
ATOM 735 C C . MET A 1 91 ? -3.875 -10.224 5.188 1.00 89.81 91 MET A C 1
ATOM 737 O O . MET A 1 91 ? -3.583 -10.221 3.990 1.00 89.81 91 MET A O 1
ATOM 741 N N . GLY A 1 92 ? -3.390 -11.148 6.019 1.00 92.69 92 GLY A N 1
ATOM 742 C CA . GLY A 1 92 ? -2.575 -12.306 5.638 1.00 92.69 92 GLY A CA 1
ATOM 743 C C . GLY A 1 92 ? -1.108 -11.988 5.323 1.00 92.69 92 GLY A C 1
ATOM 744 O O . GLY A 1 92 ? -0.199 -12.633 5.848 1.00 92.69 92 GLY A O 1
ATOM 745 N N . THR A 1 93 ? -0.839 -10.979 4.489 1.00 95.88 93 THR A N 1
ATOM 746 C CA . THR A 1 93 ? 0.518 -10.667 4.001 1.00 95.88 93 THR A CA 1
ATOM 747 C C . THR A 1 93 ? 1.108 -9.391 4.603 1.00 95.88 93 THR A C 1
ATOM 749 O O . THR A 1 93 ? 0.416 -8.470 5.031 1.00 95.88 93 THR A O 1
ATOM 752 N N . HIS A 1 94 ? 2.440 -9.322 4.630 1.00 93.56 94 HIS A N 1
ATOM 753 C CA . HIS A 1 94 ? 3.179 -8.263 5.323 1.00 93.56 94 HIS A CA 1
ATOM 754 C C . HIS A 1 94 ? 3.176 -6.905 4.590 1.00 93.56 94 HIS A C 1
ATOM 756 O O . HIS A 1 94 ? 3.249 -5.852 5.220 1.00 93.56 94 HIS A O 1
ATOM 762 N N . ILE A 1 95 ? 3.085 -6.908 3.257 1.00 95.12 95 ILE A N 1
ATOM 763 C CA . ILE A 1 95 ? 3.105 -5.689 2.432 1.00 95.12 95 ILE A CA 1
ATOM 764 C C . ILE A 1 95 ? 1.845 -4.823 2.633 1.00 9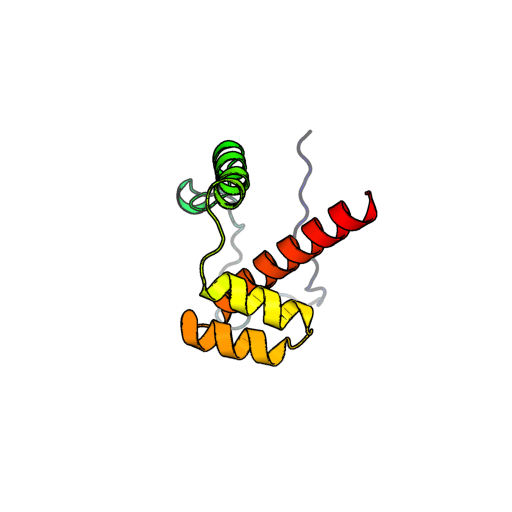5.12 95 ILE A C 1
ATOM 766 O O . ILE A 1 95 ? 2.009 -3.643 2.952 1.00 95.12 95 ILE A O 1
ATOM 770 N N . PRO A 1 96 ? 0.606 -5.337 2.467 1.00 93.38 96 PRO A N 1
ATOM 771 C CA . PRO A 1 96 ? -0.600 -4.538 2.696 1.00 93.38 96 PRO A CA 1
ATOM 772 C C . PRO A 1 96 ? -0.728 -4.114 4.160 1.00 93.38 96 PRO A C 1
ATOM 774 O O . PRO A 1 96 ? -1.063 -2.965 4.428 1.00 93.38 96 PRO A O 1
ATOM 777 N N . MET A 1 97 ? -0.345 -4.978 5.101 1.00 94.75 97 MET A N 1
ATOM 778 C CA . MET A 1 97 ? -0.330 -4.644 6.524 1.00 94.75 97 MET A CA 1
ATOM 779 C C . MET A 1 97 ? 0.583 -3.440 6.831 1.00 94.75 97 MET A C 1
ATOM 781 O O . MET A 1 97 ? 0.158 -2.515 7.522 1.00 94.75 97 MET A O 1
ATOM 785 N N . LYS A 1 98 ? 1.802 -3.382 6.270 1.00 94.88 98 LYS A N 1
ATOM 786 C CA . LYS A 1 98 ? 2.695 -2.223 6.452 1.00 94.88 98 LYS A CA 1
ATOM 787 C C . LYS A 1 98 ? 2.124 -0.939 5.848 1.00 94.88 98 LYS A C 1
ATOM 789 O O . LYS A 1 98 ? 2.329 0.132 6.414 1.00 94.88 98 LYS A O 1
ATOM 794 N N . ARG A 1 99 ? 1.416 -1.039 4.717 1.00 94.31 99 ARG A N 1
ATOM 795 C CA . ARG A 1 99 ? 0.727 0.107 4.100 1.00 94.31 99 ARG A CA 1
ATOM 796 C C . ARG A 1 99 ? -0.381 0.626 5.012 1.00 94.31 99 ARG A C 1
ATOM 798 O O . ARG A 1 99 ? -0.371 1.805 5.342 1.00 94.31 99 ARG A O 1
ATOM 805 N N . LYS A 1 100 ? -1.227 -0.269 5.521 1.00 93.69 100 LYS A N 1
ATOM 806 C CA . LYS A 1 100 ? -2.333 0.067 6.425 1.00 93.69 100 LYS A CA 1
ATOM 807 C C . LYS A 1 100 ? -1.874 0.630 7.766 1.00 93.69 100 LYS A C 1
ATOM 809 O O . LYS A 1 100 ? -2.422 1.624 8.222 1.00 93.69 100 LYS A O 1
ATOM 814 N N . ARG A 1 101 ? -0.799 0.096 8.355 1.00 94.31 101 ARG A N 1
ATOM 815 C CA . ARG A 1 101 ? -0.179 0.710 9.543 1.00 94.31 101 ARG A CA 1
ATOM 816 C C . ARG A 1 101 ? 0.279 2.146 9.264 1.00 94.31 101 ARG A C 1
ATOM 818 O O . ARG A 1 101 ? 0.068 3.018 10.099 1.00 94.31 101 ARG A O 1
ATOM 825 N N . LYS A 1 102 ? 0.902 2.395 8.105 1.00 94.38 102 LYS A N 1
ATOM 826 C CA . LYS A 1 102 ? 1.354 3.740 7.719 1.00 94.38 102 LYS A CA 1
ATOM 827 C C . LYS A 1 102 ? 0.175 4.695 7.509 1.00 94.38 102 LYS A C 1
ATOM 829 O O . LYS A 1 102 ? 0.250 5.831 7.953 1.00 94.38 102 LYS A O 1
ATOM 834 N N . GLU A 1 103 ? -0.899 4.235 6.872 1.00 92.44 103 GLU A N 1
ATOM 835 C CA . GLU A 1 103 ? -2.137 5.009 6.699 1.00 92.44 103 GLU A CA 1
ATOM 836 C C . GLU A 1 103 ? -2.706 5.448 8.055 1.00 92.44 103 GLU A C 1
ATOM 838 O O . GLU A 1 103 ? -2.868 6.641 8.290 1.00 92.44 103 GLU A O 1
ATOM 843 N N . LEU A 1 104 ? -2.901 4.510 8.985 1.00 93.69 104 LEU A N 1
ATOM 844 C CA . LEU A 1 104 ? -3.472 4.799 10.306 1.00 93.69 104 LEU A CA 1
ATOM 845 C C . LEU A 1 104 ? -2.550 5.654 11.185 1.00 93.69 104 LEU A C 1
ATOM 847 O O . LEU A 1 104 ? -3.017 6.514 11.927 1.00 93.69 104 LEU A O 1
ATOM 851 N N . SER A 1 105 ? -1.232 5.471 11.069 1.00 93.94 105 SER A N 1
ATOM 852 C CA . SER A 1 105 ? -0.255 6.341 11.730 1.00 93.94 105 SER A CA 1
ATOM 853 C C . SER A 1 105 ? -0.324 7.778 11.210 1.00 93.94 105 SER A C 1
ATOM 855 O O . SER A 1 105 ? -0.173 8.708 11.998 1.00 93.94 105 SER A O 1
ATOM 857 N N . ASN A 1 106 ? -0.551 7.973 9.906 1.00 93.25 106 ASN A N 1
ATOM 858 C CA . ASN A 1 106 ? -0.718 9.309 9.334 1.00 93.25 106 ASN A CA 1
ATOM 859 C C . ASN A 1 106 ? -2.016 9.966 9.824 1.00 93.25 106 ASN A C 1
ATOM 861 O O . ASN A 1 106 ? -2.009 11.161 10.099 1.00 93.25 106 ASN A O 1
ATOM 865 N N . VAL A 1 107 ? -3.101 9.193 9.965 1.00 91.88 107 VAL A N 1
ATOM 866 C CA . VAL A 1 107 ? -4.377 9.679 10.520 1.00 91.88 107 VAL A CA 1
ATOM 867 C C . VAL A 1 107 ? -4.190 10.152 11.961 1.00 91.88 107 VAL A C 1
ATOM 869 O O . VAL A 1 107 ? -4.546 11.282 12.276 1.00 91.88 107 VAL A O 1
ATOM 872 N N . LEU A 1 108 ? -3.557 9.345 12.821 1.00 91.88 108 LEU A N 1
ATOM 873 C CA . LEU A 1 108 ? -3.282 9.739 14.209 1.00 91.88 108 LEU A CA 1
ATOM 874 C C . LEU A 1 108 ? -2.404 10.994 14.293 1.00 91.88 108 LEU A C 1
ATOM 876 O O . LEU A 1 108 ? -2.667 11.870 15.112 1.00 91.88 108 LEU A O 1
ATOM 880 N N . ALA A 1 109 ? -1.394 11.107 13.428 1.00 92.12 109 ALA A N 1
ATOM 881 C CA . ALA A 1 109 ? -0.553 12.297 13.363 1.00 92.12 109 ALA A CA 1
ATOM 882 C C . ALA A 1 109 ? -1.321 13.541 12.882 1.00 92.12 109 ALA A C 1
ATOM 884 O O . ALA A 1 109 ? -1.026 14.640 13.337 1.00 92.12 109 ALA A O 1
ATOM 885 N N . ALA A 1 110 ? -2.293 13.393 11.977 1.00 90.88 110 ALA A N 1
ATOM 886 C CA . ALA A 1 110 ? -3.151 14.496 11.549 1.00 90.88 110 ALA A CA 1
ATOM 887 C C . ALA A 1 110 ? -4.090 14.941 12.680 1.00 90.88 110 ALA A C 1
ATOM 889 O O . ALA A 1 110 ? -4.156 16.129 12.974 1.00 90.88 110 ALA A O 1
ATOM 890 N N . MET A 1 111 ? -4.731 13.992 13.369 1.00 90.06 111 MET A N 1
ATOM 891 C CA . MET A 1 111 ? -5.599 14.280 14.517 1.00 90.06 111 MET A CA 1
ATOM 892 C C . MET A 1 111 ? -4.838 14.965 15.658 1.00 90.06 111 MET A C 1
ATOM 894 O O . MET A 1 111 ? -5.333 15.927 16.231 1.00 90.06 111 MET A O 1
ATOM 898 N N . GLY A 1 112 ? -3.625 14.495 15.964 1.00 88.81 112 GLY A N 1
ATOM 899 C CA . GLY A 1 112 ? -2.788 15.090 17.006 1.00 88.81 112 GLY A CA 1
ATOM 900 C C . GLY A 1 112 ? -2.294 16.498 16.673 1.00 88.81 112 GLY A C 1
ATOM 901 O O . GLY A 1 112 ? -2.030 17.263 17.589 1.00 88.81 112 GLY A O 1
ATOM 902 N N . LYS A 1 113 ? -2.183 16.852 15.386 1.00 92.19 113 LYS A N 1
ATOM 903 C CA . LYS A 1 113 ? -1.885 18.229 14.970 1.00 92.19 113 LYS A CA 1
ATOM 904 C C . LYS A 1 113 ? -3.087 19.136 15.162 1.00 92.19 113 LYS A C 1
ATOM 906 O O . LYS A 1 113 ? -2.930 20.185 15.751 1.00 92.19 113 LYS A O 1
ATOM 911 N N . VAL A 1 114 ? -4.269 18.714 14.709 1.00 91.31 114 VAL A N 1
ATOM 912 C CA . VAL A 1 114 ? -5.502 19.499 14.888 1.00 91.31 114 VAL A CA 1
ATOM 913 C C . VAL A 1 114 ? -5.730 19.796 16.371 1.00 91.31 114 VAL A C 1
ATOM 915 O O . VAL A 1 114 ? -5.838 20.952 16.740 1.00 91.31 114 VAL A O 1
ATOM 918 N N . ALA A 1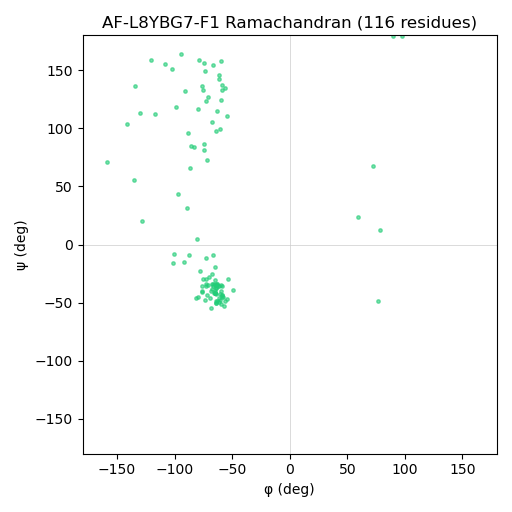 115 ? -5.639 18.774 17.226 1.00 88.75 115 ALA A N 1
ATOM 919 C CA . ALA A 1 115 ? -5.830 18.920 18.670 1.00 88.75 115 ALA A CA 1
ATOM 920 C C . ALA A 1 115 ? -4.759 19.758 19.400 1.00 88.75 115 ALA A C 1
AT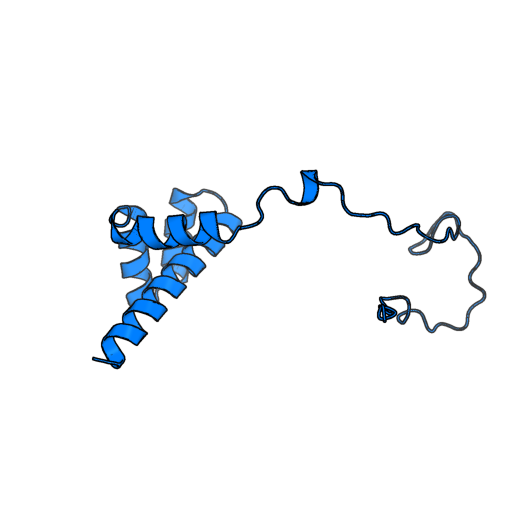OM 922 O O . ALA A 1 115 ? -4.897 19.975 20.598 1.00 88.75 115 ALA A O 1
ATOM 923 N N . ALA A 1 116 ? -3.663 20.135 18.735 1.00 90.56 116 ALA A N 1
ATOM 924 C CA . ALA A 1 116 ? -2.612 20.980 19.306 1.00 90.56 116 ALA A CA 1
ATOM 925 C C . ALA A 1 116 ? -2.703 22.444 18.844 1.00 90.56 116 ALA A C 1
ATOM 927 O O . ALA A 1 116 ? -2.033 23.295 19.423 1.00 90.56 116 ALA A O 1
ATOM 928 N N . GLU A 1 117 ? -3.462 22.711 17.779 1.00 81.06 117 GLU A N 1
ATOM 929 C CA . GLU A 1 117 ? -3.720 24.060 17.258 1.00 81.06 117 GLU A CA 1
ATOM 930 C C . GLU A 1 117 ? -4.999 24.672 17.863 1.00 81.06 117 GLU A C 1
ATOM 932 O O . GLU A 1 117 ? -5.195 25.883 17.760 1.00 81.06 117 GLU A O 1
ATOM 937 N N . ASP A 1 118 ? -5.842 23.840 18.487 1.00 53.69 118 ASP A N 1
ATOM 938 C CA . ASP A 1 118 ? -6.956 24.232 19.364 1.00 53.69 118 ASP A CA 1
ATOM 939 C C . ASP A 1 118 ? -6.460 24.545 20.791 1.00 53.69 118 ASP A C 1
ATOM 941 O O . ASP A 1 118 ? -6.941 25.542 21.383 1.00 53.69 118 ASP A O 1
#

Radius of gyration: 24.09 Å; Cα contacts (8 Å, |Δi|>4): 42; chains: 1; bounding box: 59×39×51 Å

Solvent-accessible surface area (backbone atoms only — not comparable to full-atom values): 7741 Å² total; per-residue (Å²): 141,80,84,83,78,86,78,87,78,90,84,70,94,62,101,59,93,81,70,79,31,89,64,73,93,77,40,44,81,93,67,88,80,82,87,72,83,81,60,72,78,78,58,66,90,64,86,47,74,68,59,46,55,53,61,63,50,44,62,74,76,41,76,77,53,72,73,55,50,56,41,49,55,35,52,74,72,65,38,61,74,57,38,51,54,53,37,28,73,75,64,68,42,70,67,65,31,53,51,52,55,51,53,53,51,51,50,52,53,50,53,57,49,56,70,68,78,110